Protein AF-A0A7S0L1T5-F1 (afdb_monomer_lite)

Foldseek 3Di:
DPLVVQCVVVVDSVVSVVVVVCVVVPPDDDDDPVRVVVVVVVVVVVVVVVVVVVVVVVVQVVVCCVPPVPQCVPPHSVVSVLLCVLLVHPVSSVPDDPVRSVCSVCVVVPPD

Organism: NCBI:txid221442

Structure (mmCIF, N/CA/C/O backbone):
data_AF-A0A7S0L1T5-F1
#
_entry.id   AF-A0A7S0L1T5-F1
#
loop_
_atom_site.group_PDB
_atom_site.id
_atom_site.type_symbol
_atom_site.label_atom_id
_atom_site.label_alt_id
_atom_site.label_comp_id
_atom_site.label_asym_id
_atom_site.label_entity_id
_atom_site.label_seq_id
_atom_site.pdbx_PDB_ins_code
_atom_site.Cartn_x
_atom_site.Cartn_y
_atom_site.Cartn_z
_atom_site.occupancy
_atom_site.B_iso_or_equiv
_atom_site.auth_seq_id
_atom_site.auth_comp_id
_atom_site.auth_asym_id
_atom_site.auth_atom_id
_atom_site.pdbx_PDB_model_num
ATOM 1 N N . GLU A 1 1 ? -28.989 3.104 21.026 1.00 50.72 1 GLU A N 1
ATOM 2 C CA . GLU A 1 1 ? -27.842 2.211 20.754 1.00 50.72 1 GLU A CA 1
ATOM 3 C C . GLU A 1 1 ? -27.527 2.282 19.261 1.00 50.72 1 GLU A C 1
ATOM 5 O O . GLU A 1 1 ? -28.408 2.000 18.461 1.00 50.72 1 GLU A O 1
ATOM 10 N N . GLN A 1 2 ? -26.333 2.739 18.865 1.00 58.56 2 GLN A N 1
ATOM 11 C CA . GLN A 1 2 ? -25.932 2.917 17.454 1.00 58.56 2 GLN A CA 1
ATOM 12 C C . GLN A 1 2 ? -25.517 1.586 16.794 1.00 58.56 2 GLN A C 1
ATOM 14 O O . GLN A 1 2 ? -24.479 1.482 16.148 1.00 58.56 2 GLN A O 1
ATOM 19 N N . ILE A 1 3 ? -26.324 0.541 16.974 1.00 62.66 3 ILE A N 1
ATOM 20 C CA . ILE A 1 3 ? -26.077 -0.779 16.378 1.00 62.66 3 ILE A CA 1
ATOM 21 C C . ILE A 1 3 ? -26.029 -0.710 14.837 1.00 62.66 3 ILE A C 1
ATOM 23 O O . ILE A 1 3 ? -25.118 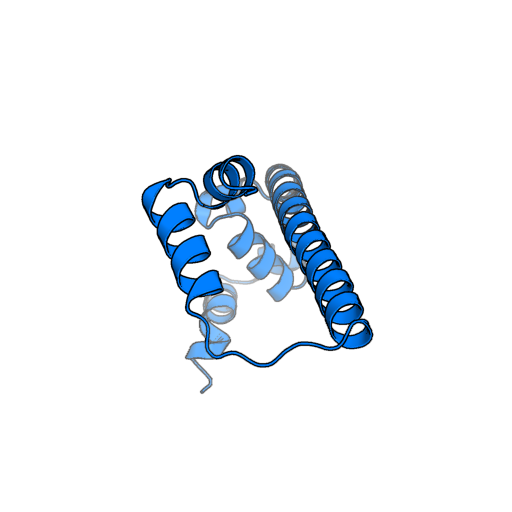-1.310 14.275 1.00 62.66 3 ILE A O 1
ATOM 27 N N . PRO A 1 4 ? -26.892 0.061 14.137 1.00 71.75 4 PRO A N 1
ATOM 28 C CA . PRO A 1 4 ? -26.889 0.080 12.672 1.00 71.75 4 PRO A CA 1
ATOM 29 C C . PRO A 1 4 ? -25.554 0.523 12.053 1.00 71.75 4 PRO A C 1
ATOM 31 O O . PRO A 1 4 ? -25.071 -0.121 11.128 1.00 71.75 4 PRO A O 1
ATOM 34 N N . GLY A 1 5 ? -24.914 1.563 12.603 1.00 80.50 5 GLY A N 1
ATOM 35 C CA . GLY A 1 5 ? -23.630 2.060 12.087 1.00 80.50 5 GLY A CA 1
ATOM 36 C C . GLY A 1 5 ? -22.455 1.114 12.357 1.00 80.50 5 GLY A C 1
ATOM 37 O O . GLY A 1 5 ? -21.524 1.032 11.563 1.00 80.50 5 GLY A O 1
ATOM 38 N N . LEU A 1 6 ? -22.505 0.343 13.449 1.00 80.19 6 LEU A N 1
ATOM 39 C CA . LEU A 1 6 ? -21.488 -0.672 13.744 1.00 80.19 6 LEU A CA 1
ATOM 40 C C . LEU A 1 6 ? -21.585 -1.874 12.801 1.00 80.19 6 LEU A C 1
ATOM 42 O O . LEU A 1 6 ? -20.555 -2.421 12.416 1.00 80.19 6 LEU A O 1
ATOM 46 N N . VAL A 1 7 ? -22.799 -2.270 12.413 1.00 86.00 7 VAL A N 1
ATOM 47 C CA . VAL A 1 7 ? -23.013 -3.362 11.450 1.00 86.00 7 VAL A CA 1
ATOM 48 C C . VAL A 1 7 ? -22.478 -2.985 10.070 1.00 86.00 7 VAL A C 1
ATOM 50 O O . VAL A 1 7 ? -21.851 -3.816 9.422 1.00 86.00 7 VAL A O 1
ATOM 53 N N . GLU A 1 8 ? -22.644 -1.730 9.650 1.00 85.19 8 GLU A N 1
ATOM 54 C CA . GLU A 1 8 ? -22.104 -1.236 8.378 1.00 85.19 8 GLU A CA 1
ATOM 55 C C . GLU A 1 8 ? -20.566 -1.292 8.329 1.00 85.19 8 GLU A C 1
ATOM 57 O O . GLU A 1 8 ? -19.989 -1.671 7.313 1.00 85.19 8 GLU A O 1
ATOM 62 N N . ILE A 1 9 ? -19.894 -0.975 9.440 1.00 85.69 9 ILE A N 1
ATOM 63 C CA . ILE A 1 9 ? -18.424 -0.988 9.521 1.00 85.69 9 ILE A CA 1
ATOM 64 C C . ILE A 1 9 ? -17.872 -2.414 9.670 1.00 85.69 9 ILE A C 1
ATOM 66 O O . ILE A 1 9 ? -16.845 -2.745 9.079 1.00 85.69 9 ILE A O 1
ATOM 70 N N . LEU A 1 10 ? -18.515 -3.251 10.491 1.00 85.56 10 LEU A N 1
ATOM 71 C CA . LEU A 1 10 ? -18.018 -4.586 10.848 1.00 85.56 10 LEU A CA 1
ATOM 72 C C . LEU A 1 10 ? -18.474 -5.680 9.871 1.00 85.56 10 LEU A C 1
ATOM 74 O O . LEU A 1 10 ? -17.874 -6.752 9.849 1.00 85.56 10 LEU A O 1
ATOM 78 N N . GLY A 1 11 ? -19.524 -5.429 9.085 1.00 84.19 11 GLY A N 1
ATOM 79 C CA . GLY A 1 11 ? -20.077 -6.367 8.106 1.00 84.19 11 GLY A CA 1
ATOM 80 C C . GLY A 1 11 ? -20.836 -7.560 8.700 1.00 84.19 11 GLY A C 1
ATOM 81 O O . GLY A 1 11 ? -21.317 -8.397 7.941 1.00 84.19 11 GLY A O 1
ATOM 82 N N . ASP A 1 12 ? -20.955 -7.652 10.029 1.00 89.69 12 ASP A N 1
ATOM 83 C CA . ASP A 1 12 ? -21.629 -8.748 10.731 1.00 89.69 12 ASP A CA 1
ATOM 84 C C . ASP A 1 12 ? -22.388 -8.237 11.970 1.00 89.69 12 ASP A C 1
ATOM 86 O O . ASP A 1 12 ? -21.841 -7.550 12.844 1.00 89.69 12 ASP A O 1
ATOM 90 N N . GLU A 1 13 ? -23.666 -8.607 12.054 1.00 86.06 13 GLU A N 1
ATOM 91 C CA . GLU A 1 13 ? -24.567 -8.256 13.149 1.00 86.06 13 GLU A CA 1
ATOM 92 C C . GLU A 1 13 ? -24.198 -8.955 14.467 1.00 86.06 13 GLU A C 1
ATOM 94 O O . GLU A 1 13 ? -24.318 -8.363 15.546 1.00 86.06 13 GLU A O 1
ATOM 99 N N . GLU A 1 14 ? -23.684 -10.186 14.404 1.00 87.00 14 GLU A N 1
ATOM 100 C CA . GLU A 1 14 ? -23.251 -10.938 15.585 1.00 87.00 14 GLU A CA 1
ATOM 101 C C . GLU A 1 14 ? -22.014 -10.299 16.229 1.00 87.00 14 GLU A C 1
ATOM 103 O O . GLU A 1 14 ? -21.922 -10.193 17.458 1.00 87.00 14 GLU A O 1
ATOM 108 N N . ILE A 1 15 ? -21.075 -9.807 15.416 1.00 87.06 15 ILE A N 1
ATOM 109 C CA . ILE A 1 15 ? -19.879 -9.109 15.906 1.00 87.06 15 ILE A CA 1
ATOM 110 C C . ILE A 1 15 ? -20.272 -7.771 16.541 1.00 87.06 15 ILE A C 1
ATOM 112 O O . ILE A 1 15 ? -19.819 -7.473 17.649 1.00 87.06 15 ILE A O 1
ATOM 116 N N . ALA A 1 16 ? -21.166 -7.000 15.916 1.00 87.88 16 ALA A N 1
ATOM 117 C CA . ALA A 1 16 ? -21.648 -5.737 16.478 1.00 87.88 16 ALA A CA 1
ATOM 118 C C . ALA A 1 16 ? -22.314 -5.932 17.856 1.00 87.88 16 ALA A C 1
ATOM 120 O O . ALA A 1 16 ? -22.008 -5.206 18.807 1.00 87.88 16 ALA A O 1
ATOM 121 N N . LYS A 1 17 ? -23.156 -6.966 18.010 1.00 87.19 17 LYS A N 1
ATOM 122 C CA . LYS A 1 17 ? -23.775 -7.322 19.302 1.00 87.19 17 LYS A CA 1
ATOM 123 C C . LYS A 1 17 ? -22.734 -7.710 20.354 1.00 87.19 17 LYS A C 1
ATOM 125 O O . LYS A 1 17 ? -22.854 -7.301 21.513 1.00 87.19 17 LYS A O 1
ATOM 130 N N . ARG A 1 18 ? -21.691 -8.456 19.971 1.00 88.38 18 ARG A N 1
ATOM 131 C CA . ARG A 1 18 ? -20.578 -8.809 20.873 1.00 88.38 18 ARG A CA 1
ATOM 132 C C . ARG A 1 18 ? -19.796 -7.584 21.330 1.00 88.38 18 ARG A C 1
ATOM 134 O O . ARG A 1 18 ? -19.496 -7.502 22.516 1.00 88.38 18 ARG A O 1
ATOM 141 N N . VAL A 1 19 ? -19.519 -6.628 20.442 1.00 89.31 19 VAL A N 1
ATOM 142 C CA . VAL A 1 19 ? -18.826 -5.376 20.793 1.00 89.31 19 VAL A CA 1
ATOM 143 C C . VAL A 1 19 ? -19.640 -4.564 21.801 1.00 89.31 19 VAL A C 1
ATOM 145 O O . VAL A 1 19 ? -19.098 -4.146 22.820 1.00 89.31 19 VAL A O 1
ATOM 148 N N . VAL A 1 20 ? -20.951 -4.405 21.588 1.00 88.62 20 VAL A N 1
ATOM 149 C CA . VAL A 1 20 ? -21.824 -3.690 22.538 1.00 88.62 20 VAL A CA 1
ATOM 150 C C . VAL A 1 20 ? -21.882 -4.405 23.889 1.00 88.62 20 VAL A C 1
ATOM 152 O O . VAL A 1 20 ? -21.816 -3.761 24.938 1.00 88.62 20 VAL A O 1
ATOM 155 N N . LYS A 1 21 ? -21.978 -5.739 23.886 1.00 90.25 21 LYS A N 1
ATOM 156 C CA . LYS A 1 21 ? -21.958 -6.533 25.119 1.00 90.25 21 LYS A CA 1
ATOM 157 C C . LYS A 1 21 ? -20.631 -6.370 25.863 1.00 90.25 21 LYS A C 1
ATOM 159 O O . LYS A 1 21 ? -20.656 -6.139 27.066 1.00 90.25 21 LYS A O 1
ATOM 164 N N . ALA A 1 22 ? -19.507 -6.435 25.149 1.00 89.50 22 ALA A N 1
ATOM 165 C CA . ALA A 1 22 ? -18.174 -6.251 25.709 1.00 89.50 22 ALA A CA 1
ATOM 166 C C . ALA A 1 22 ? -17.976 -4.839 26.276 1.00 89.50 22 ALA A C 1
ATOM 168 O O . ALA A 1 22 ? -17.414 -4.706 27.355 1.00 89.50 22 ALA A O 1
ATOM 169 N N . ALA A 1 23 ? -18.493 -3.805 25.603 1.00 87.94 23 ALA A N 1
ATOM 170 C CA . ALA A 1 23 ? -18.458 -2.432 26.100 1.00 87.94 23 ALA A CA 1
ATOM 171 C C . ALA A 1 23 ? -19.224 -2.285 27.425 1.00 87.94 23 ALA A C 1
ATOM 173 O O . ALA A 1 23 ? -18.723 -1.661 28.354 1.00 87.94 23 ALA A O 1
ATOM 174 N N . LYS A 1 24 ? -20.404 -2.913 27.547 1.00 87.25 24 LYS A N 1
ATOM 175 C CA . LYS A 1 24 ? -21.214 -2.891 28.781 1.00 87.25 24 LYS A CA 1
ATOM 176 C C . LYS A 1 24 ? -20.610 -3.707 29.926 1.00 87.25 24 LYS A C 1
ATOM 178 O O . LYS A 1 24 ? -20.802 -3.351 31.080 1.00 87.25 24 LYS A O 1
ATOM 183 N N . SER A 1 25 ? -19.925 -4.810 29.624 1.00 91.06 25 SER A N 1
ATOM 184 C CA . SER A 1 25 ? -19.256 -5.653 30.625 1.00 91.06 25 SER A CA 1
ATOM 185 C C . SER A 1 25 ? -17.795 -5.264 30.869 1.00 91.06 25 SER A C 1
ATOM 187 O O . SER A 1 25 ? -17.072 -6.008 31.529 1.00 91.06 25 SER A O 1
ATOM 189 N N . SER A 1 26 ? -17.328 -4.164 30.274 1.00 90.81 26 SER A N 1
ATOM 190 C CA . SER A 1 26 ? -15.931 -3.754 30.348 1.00 90.81 26 SER A CA 1
ATOM 191 C C . SER A 1 26 ? -15.608 -3.255 31.752 1.00 90.81 26 SER A C 1
ATOM 193 O O . SER A 1 26 ? -16.221 -2.311 32.236 1.00 90.81 26 SER A O 1
ATOM 195 N N . MET A 1 27 ? -14.599 -3.859 32.377 1.00 88.06 27 MET A N 1
ATOM 196 C CA . MET A 1 27 ? -14.011 -3.394 33.641 1.00 88.06 27 MET A CA 1
ATOM 197 C C . MET A 1 27 ? -12.889 -2.372 33.393 1.00 88.06 27 MET A C 1
ATOM 199 O O . MET A 1 27 ? -11.900 -2.352 34.121 1.00 88.06 27 MET A O 1
ATOM 203 N N . GLY A 1 28 ? -12.985 -1.607 32.300 1.00 85.38 28 GLY A N 1
ATOM 204 C CA . GLY A 1 28 ? -11.974 -0.635 31.889 1.00 85.38 28 GLY A CA 1
ATOM 205 C C . GLY A 1 28 ? -11.790 0.514 32.887 1.00 85.38 28 GLY A C 1
ATOM 206 O O . GLY A 1 28 ? -12.313 0.499 33.997 1.00 85.38 28 GLY A O 1
ATOM 207 N N . MET A 1 29 ? -11.040 1.532 32.469 1.00 84.19 29 MET A N 1
ATOM 208 C CA . MET A 1 29 ? -10.871 2.770 33.227 1.00 84.19 29 MET A CA 1
ATOM 209 C C . MET A 1 29 ? -11.522 3.925 32.474 1.00 84.19 29 MET A C 1
ATOM 211 O O . MET A 1 29 ? -11.383 4.014 31.252 1.00 84.19 29 MET A O 1
ATOM 215 N N . ASP A 1 30 ? -12.206 4.802 33.207 1.00 85.25 30 ASP A N 1
ATOM 216 C CA . ASP A 1 30 ? -12.812 5.998 32.633 1.00 85.25 30 ASP A CA 1
ATOM 217 C C . ASP A 1 30 ? -11.721 6.916 32.076 1.00 85.25 30 ASP A C 1
ATOM 219 O O . ASP A 1 30 ? -10.808 7.356 32.779 1.00 85.25 30 ASP A O 1
ATOM 223 N N . THR A 1 31 ? -11.803 7.186 30.780 1.00 85.69 31 THR A N 1
ATOM 224 C CA . THR A 1 31 ? -10.923 8.122 30.080 1.00 85.69 31 THR A CA 1
ATOM 225 C C . THR A 1 31 ? -11.350 9.556 30.358 1.00 85.69 31 THR A C 1
ATOM 227 O O . THR A 1 31 ? -12.538 9.872 30.277 1.00 85.69 31 THR A O 1
ATOM 230 N N . SER A 1 32 ? -10.386 10.442 30.624 1.00 93.31 32 SER A N 1
ATOM 231 C CA . SER A 1 32 ? -10.674 11.870 30.773 1.00 93.31 32 SER A CA 1
ATOM 232 C C . SER A 1 32 ? -11.199 12.469 29.461 1.00 93.31 32 SER A C 1
ATOM 234 O O . SER A 1 32 ? -10.895 11.978 28.370 1.00 93.31 32 SER A O 1
ATOM 236 N N . GLU A 1 33 ? -11.961 13.563 29.543 1.00 90.50 33 GLU A N 1
ATOM 237 C CA . GLU A 1 33 ? -12.463 14.256 28.345 1.00 90.50 33 GLU A CA 1
ATOM 238 C C . GLU A 1 33 ? -11.318 14.724 27.432 1.00 90.50 33 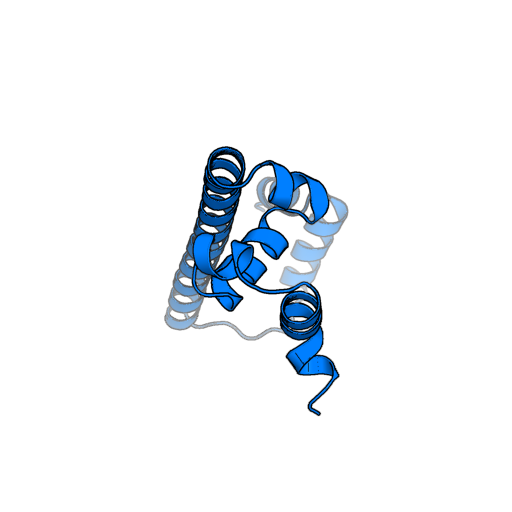GLU A C 1
ATOM 240 O O . GLU A 1 33 ? -11.421 14.648 26.208 1.00 90.50 33 GLU A O 1
ATOM 245 N N . GLN A 1 34 ? -10.194 15.148 28.020 1.00 93.38 34 GLN A N 1
ATOM 246 C CA . GLN A 1 34 ? -9.005 15.575 27.280 1.00 93.38 34 GLN A CA 1
ATOM 247 C C . GLN A 1 34 ? -8.355 14.409 26.526 1.00 93.38 34 GLN A C 1
ATOM 249 O O . GLN A 1 34 ? -7.986 14.556 25.359 1.00 93.38 34 GLN A O 1
ATOM 254 N N . ASP A 1 35 ? -8.257 13.238 27.159 1.00 93.50 35 ASP A N 1
ATOM 255 C CA . ASP A 1 35 ? -7.698 12.044 26.523 1.00 93.50 35 ASP A CA 1
ATOM 256 C C . ASP A 1 35 ? -8.600 11.540 25.398 1.00 93.50 35 ASP A C 1
ATOM 258 O O . ASP A 1 35 ? -8.109 11.211 24.318 1.00 93.50 35 ASP A O 1
ATOM 262 N N . MET A 1 36 ? -9.920 11.553 25.602 1.00 91.75 36 MET A N 1
ATOM 263 C CA . MET A 1 36 ? -10.878 11.181 24.559 1.00 91.75 36 MET A CA 1
ATOM 264 C C . MET A 1 36 ? -10.789 12.098 23.341 1.00 91.75 36 MET A C 1
ATOM 266 O O . MET A 1 36 ? -10.770 11.605 22.212 1.00 91.75 36 MET A O 1
ATOM 270 N N . LEU A 1 37 ? -10.665 13.413 23.542 1.00 95.12 37 LEU A N 1
ATOM 271 C CA . LEU A 1 37 ? -10.456 14.356 22.440 1.00 95.12 37 LEU A CA 1
ATOM 272 C C . LEU A 1 37 ? -9.170 14.044 21.665 1.00 95.12 37 LEU A C 1
ATOM 274 O O . LEU A 1 37 ? -9.185 14.002 20.434 1.00 95.12 37 LEU A O 1
ATOM 278 N N . ASN A 1 38 ? -8.070 13.765 22.367 1.00 95.00 38 ASN A N 1
ATOM 279 C CA . ASN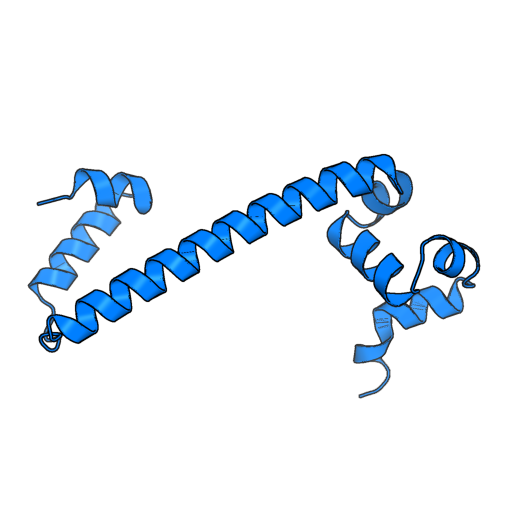 A 1 38 ? -6.800 13.412 21.731 1.00 95.00 38 ASN A CA 1
ATOM 280 C C . ASN A 1 38 ? -6.889 12.098 20.941 1.00 95.00 38 ASN A C 1
ATOM 282 O O . ASN A 1 38 ? -6.380 12.022 19.820 1.00 95.00 38 ASN A O 1
ATOM 286 N N . ILE A 1 39 ? -7.563 11.083 21.490 1.00 95.06 39 ILE A N 1
ATOM 287 C CA . ILE A 1 39 ? -7.793 9.798 20.819 1.00 95.06 39 ILE A CA 1
ATOM 288 C C . ILE A 1 39 ? -8.596 10.002 19.533 1.00 95.06 39 ILE A C 1
ATOM 290 O O . ILE A 1 39 ? -8.214 9.470 18.488 1.00 95.06 39 ILE A O 1
ATOM 294 N N . ILE A 1 40 ? -9.669 10.795 19.575 1.00 95.00 40 ILE A N 1
ATOM 295 C CA . ILE A 1 40 ? -10.502 11.073 18.397 1.00 95.00 40 ILE A CA 1
ATOM 296 C C . ILE A 1 40 ? -9.672 11.777 17.316 1.00 95.00 40 ILE A C 1
ATOM 298 O O . ILE A 1 40 ? -9.592 11.284 16.192 1.00 95.00 40 ILE A O 1
ATOM 302 N N . ILE A 1 41 ? -8.957 12.852 17.668 1.00 96.00 41 ILE A N 1
ATOM 303 C CA . ILE A 1 41 ? -8.105 13.596 16.723 1.00 96.00 41 ILE A CA 1
ATOM 304 C C . ILE A 1 41 ? -7.040 12.686 16.097 1.00 96.00 41 ILE A C 1
ATOM 306 O O . ILE A 1 41 ? -6.752 12.774 14.899 1.00 96.00 41 ILE A O 1
ATOM 310 N N . PHE A 1 42 ? -6.425 11.813 16.895 1.00 96.69 42 PHE A N 1
ATOM 311 C CA . PHE A 1 42 ? -5.423 10.876 16.400 1.00 96.69 42 PHE A CA 1
ATOM 312 C C . PHE A 1 42 ? -6.028 9.855 15.431 1.00 96.69 42 PHE A C 1
ATOM 314 O O . PHE A 1 42 ? -5.447 9.574 14.379 1.00 96.69 42 PHE A O 1
ATOM 321 N N . THR A 1 43 ? -7.215 9.346 15.753 1.00 96.25 43 THR A N 1
ATOM 322 C CA . THR A 1 43 ? -7.932 8.378 14.919 1.00 96.25 43 THR A CA 1
ATOM 323 C C . THR A 1 43 ? -8.329 8.998 13.577 1.00 96.25 43 THR A C 1
ATOM 325 O O . THR A 1 43 ? -8.084 8.393 12.534 1.00 96.25 43 THR A O 1
ATOM 328 N N . ASP A 1 44 ? -8.804 10.246 13.560 1.00 96.62 44 ASP A N 1
ATOM 329 C CA . ASP A 1 44 ? -9.118 10.972 12.320 1.00 96.62 44 ASP A CA 1
ATOM 330 C C . ASP A 1 44 ? -7.881 11.174 11.432 1.00 96.62 44 ASP A C 1
ATOM 332 O O . ASP A 1 44 ? -7.914 10.987 10.208 1.00 96.62 44 ASP A O 1
ATOM 336 N N . ARG A 1 45 ? -6.734 11.495 12.041 1.00 96.19 45 ARG A N 1
ATOM 337 C CA . ARG A 1 45 ? -5.459 11.582 11.313 1.00 96.19 45 ARG A CA 1
ATOM 338 C C . ARG A 1 45 ? -5.044 10.231 10.739 1.00 96.19 45 ARG A C 1
ATOM 340 O O . ARG A 1 45 ? -4.586 10.169 9.600 1.00 96.19 45 ARG A O 1
ATOM 347 N N . MET A 1 46 ? -5.230 9.145 11.483 1.00 97.12 46 MET A N 1
ATOM 348 C CA . MET A 1 46 ? -4.941 7.799 10.989 1.00 97.12 46 MET A CA 1
ATOM 349 C C . MET A 1 46 ? -5.828 7.441 9.787 1.00 97.12 46 MET A C 1
ATOM 351 O O . MET A 1 46 ? -5.318 6.936 8.784 1.00 97.12 46 MET A O 1
ATOM 355 N N . ILE A 1 47 ? -7.127 7.745 9.851 1.00 96.19 47 ILE A N 1
ATOM 356 C CA . ILE A 1 47 ? -8.067 7.500 8.749 1.00 96.19 47 ILE A CA 1
ATOM 357 C C . ILE A 1 47 ? -7.666 8.312 7.513 1.00 96.19 47 ILE A C 1
ATOM 359 O O . ILE A 1 47 ? -7.583 7.754 6.417 1.00 96.19 47 ILE A O 1
ATOM 363 N N . SER A 1 48 ? -7.350 9.602 7.670 1.00 96.62 48 SER A N 1
ATOM 364 C CA . SER A 1 48 ? -6.933 10.437 6.534 1.00 96.62 48 SER A CA 1
ATOM 365 C C . SER A 1 48 ? -5.647 9.926 5.870 1.00 96.62 48 SER A C 1
ATOM 367 O O . SER A 1 48 ? -5.584 9.859 4.643 1.00 96.62 48 SER A O 1
ATOM 369 N N . LEU A 1 49 ? -4.662 9.453 6.643 1.00 97.25 49 LEU A N 1
ATOM 370 C CA . LEU A 1 49 ? -3.459 8.803 6.107 1.00 97.25 49 LEU A CA 1
ATOM 371 C C . LEU A 1 49 ? -3.770 7.491 5.374 1.00 97.25 49 LEU A C 1
ATOM 373 O O . LEU A 1 49 ? -3.176 7.212 4.329 1.00 97.25 49 LEU A O 1
ATOM 377 N N . ALA A 1 50 ? -4.699 6.684 5.889 1.00 96.56 50 ALA A N 1
ATOM 378 C CA . ALA A 1 50 ? -5.116 5.447 5.235 1.00 96.56 50 ALA A CA 1
ATOM 379 C C . ALA A 1 50 ? -5.810 5.717 3.888 1.00 96.56 50 ALA A C 1
ATOM 381 O O . ALA A 1 50 ? -5.537 5.024 2.904 1.00 96.56 50 ALA A O 1
ATOM 382 N N . LEU A 1 51 ? -6.661 6.745 3.820 1.00 96.62 51 LEU A N 1
ATOM 383 C CA . LEU A 1 51 ? -7.293 7.191 2.576 1.00 96.62 51 LEU A CA 1
ATOM 384 C C . LEU A 1 51 ? -6.263 7.752 1.592 1.00 96.62 51 LEU A C 1
ATOM 386 O O . LEU A 1 51 ? -6.257 7.361 0.426 1.00 96.62 51 LEU A O 1
ATOM 390 N N . TYR A 1 52 ? -5.341 8.589 2.068 1.00 97.44 52 TYR A N 1
ATOM 391 C CA . TYR A 1 52 ? -4.272 9.143 1.242 1.00 97.44 52 TYR A CA 1
ATOM 392 C C . TYR A 1 52 ? -3.369 8.048 0.659 1.00 97.44 52 TYR A C 1
ATOM 394 O O . TYR A 1 52 ? -3.012 8.080 -0.517 1.00 97.44 52 TYR A O 1
ATOM 402 N N . ARG A 1 53 ? -3.067 7.001 1.437 1.00 96.44 53 ARG A N 1
ATOM 403 C CA . ARG A 1 53 ? -2.342 5.823 0.943 1.00 96.44 53 ARG A CA 1
ATOM 404 C C . ARG A 1 53 ? -3.081 5.121 -0.201 1.00 96.44 53 ARG A C 1
ATOM 406 O O . ARG A 1 53 ? -2.426 4.705 -1.154 1.00 96.44 53 ARG A O 1
ATOM 413 N N . LYS A 1 54 ? -4.411 4.977 -0.122 1.00 96.19 54 LYS A N 1
ATOM 414 C CA . LYS A 1 54 ? -5.214 4.402 -1.220 1.00 96.19 54 LYS A CA 1
ATOM 415 C C . LYS A 1 54 ? -5.143 5.280 -2.470 1.00 96.19 54 LYS A C 1
ATOM 417 O O . LYS A 1 54 ? -4.897 4.760 -3.550 1.00 96.19 54 LYS A O 1
ATOM 422 N N . GLN A 1 55 ? -5.270 6.597 -2.311 1.00 96.81 55 GLN A N 1
ATOM 423 C CA . GLN A 1 55 ? -5.148 7.546 -3.423 1.00 96.81 55 GLN A CA 1
ATOM 424 C C . GLN A 1 55 ? -3.775 7.466 -4.102 1.00 96.81 55 GLN A C 1
ATOM 426 O O . GLN A 1 55 ? -3.698 7.405 -5.326 1.00 96.81 55 GLN A O 1
ATOM 431 N N . LEU A 1 56 ? -2.690 7.400 -3.323 1.00 95.94 56 LEU A N 1
ATOM 432 C CA . LEU A 1 56 ? -1.337 7.235 -3.860 1.00 95.94 56 LEU A CA 1
ATOM 433 C C . LEU A 1 56 ? -1.153 5.910 -4.604 1.00 95.94 56 LEU A C 1
ATOM 435 O O . LEU A 1 56 ? -0.425 5.870 -5.592 1.00 95.94 56 LEU A O 1
ATOM 439 N N . TYR A 1 57 ? -1.791 4.836 -4.138 1.00 95.25 57 TYR A N 1
ATOM 440 C CA . TYR A 1 57 ? -1.752 3.551 -4.829 1.00 95.25 57 TYR A CA 1
ATOM 441 C C . TYR A 1 57 ? -2.428 3.636 -6.202 1.00 95.25 57 TYR A C 1
ATOM 443 O O . TYR A 1 57 ? -1.803 3.281 -7.196 1.00 95.25 57 TYR A O 1
ATOM 451 N N . SER A 1 58 ? -3.642 4.189 -6.274 1.00 95.44 58 SER A N 1
ATOM 452 C CA . SER A 1 58 ? -4.344 4.392 -7.550 1.00 95.44 58 SER A CA 1
ATOM 453 C C . SER A 1 58 ? -3.572 5.318 -8.494 1.00 95.44 58 SER A C 1
ATOM 455 O O . SER A 1 58 ? -3.464 5.044 -9.685 1.00 95.44 58 SER A O 1
ATOM 457 N N . TYR A 1 59 ? -2.959 6.380 -7.962 1.00 95.94 59 TYR A N 1
ATOM 458 C CA . TYR A 1 59 ? -2.086 7.252 -8.747 1.00 95.94 59 TYR A CA 1
ATOM 459 C C . TYR A 1 59 ? -0.871 6.499 -9.310 1.00 95.94 59 TYR A C 1
ATOM 461 O O . TYR A 1 59 ? -0.501 6.685 -10.470 1.00 95.94 59 TYR A O 1
ATOM 469 N N . LEU A 1 60 ? -0.243 5.638 -8.502 1.00 95.00 60 LEU A N 1
ATOM 470 C CA . LEU A 1 60 ? 0.890 4.828 -8.940 1.00 95.00 60 LEU A CA 1
ATOM 471 C C . LEU A 1 60 ? 0.489 3.862 -10.061 1.00 95.00 60 LEU A C 1
ATOM 473 O O . LEU A 1 60 ? 1.242 3.718 -11.019 1.00 95.00 60 LEU A O 1
ATOM 477 N N . GLU A 1 61 ? -0.677 3.230 -9.951 1.00 94.50 61 GLU A N 1
ATOM 478 C CA . GLU A 1 61 ? -1.218 2.307 -10.953 1.00 94.50 61 GLU A CA 1
ATOM 479 C C . GLU A 1 61 ? -1.419 3.002 -12.309 1.00 94.50 61 GLU A C 1
ATOM 481 O O . GLU A 1 61 ? -0.864 2.569 -13.323 1.00 94.50 61 GLU A O 1
ATOM 486 N N . GLU A 1 62 ? -2.095 4.156 -12.318 1.00 95.25 62 GLU A N 1
ATOM 487 C CA . GLU A 1 62 ? -2.323 4.956 -13.528 1.00 95.25 62 GLU A CA 1
ATOM 488 C C . GLU A 1 62 ? -0.999 5.398 -14.179 1.00 95.25 62 GLU A C 1
ATOM 490 O O . GLU A 1 62 ? -0.781 5.251 -15.391 1.00 95.25 62 GLU A O 1
ATOM 495 N N . LYS A 1 63 ? -0.065 5.911 -13.367 1.00 94.75 63 LYS A N 1
ATOM 496 C CA . LYS A 1 63 ? 1.245 6.341 -13.868 1.00 94.75 63 LYS A CA 1
ATOM 497 C C . LYS A 1 63 ? 2.064 5.178 -14.385 1.00 94.75 63 LYS A C 1
ATOM 499 O O . LYS A 1 63 ? 2.700 5.322 -15.431 1.00 94.75 63 LYS A O 1
ATOM 504 N N . MET A 1 64 ? 2.033 4.029 -13.718 1.00 94.19 64 MET A N 1
ATOM 505 C CA . MET A 1 64 ? 2.819 2.896 -14.173 1.00 94.19 64 MET A CA 1
ATOM 506 C C . MET A 1 64 ? 2.268 2.242 -15.433 1.00 94.19 64 MET A C 1
ATOM 508 O O . MET A 1 64 ? 3.068 1.816 -16.269 1.00 94.19 64 MET A O 1
ATOM 512 N N . SER A 1 65 ? 0.948 2.250 -15.625 1.00 93.94 65 SER A N 1
ATOM 513 C CA . SER A 1 65 ? 0.325 1.842 -16.887 1.00 93.94 65 SER A CA 1
ATOM 514 C C . SER A 1 65 ? 0.760 2.724 -18.062 1.00 93.94 65 SER A C 1
ATOM 516 O O . SER A 1 65 ? 0.834 2.248 -19.191 1.00 93.94 65 SER A O 1
ATOM 518 N N . THR A 1 66 ? 1.068 4.000 -17.816 1.00 94.69 66 THR A N 1
ATOM 519 C CA . THR A 1 66 ? 1.521 4.928 -18.864 1.00 94.69 66 THR A CA 1
ATOM 520 C C . THR A 1 66 ? 3.031 4.829 -19.109 1.00 94.69 66 THR A C 1
ATOM 522 O O . THR A 1 66 ? 3.481 4.862 -20.250 1.00 94.69 66 THR A O 1
ATOM 525 N N . VAL A 1 67 ? 3.833 4.720 -18.042 1.00 93.50 67 VAL A N 1
ATOM 526 C CA . VAL A 1 67 ? 5.302 4.837 -18.115 1.00 93.50 67 VAL A CA 1
ATOM 527 C C . VAL A 1 67 ? 6.000 3.507 -18.407 1.00 93.50 67 VAL A C 1
ATOM 529 O O . VAL A 1 67 ? 6.947 3.480 -19.189 1.00 93.50 67 VAL A O 1
ATOM 532 N N . ALA A 1 68 ? 5.579 2.406 -17.779 1.00 94.50 68 ALA A N 1
ATOM 533 C CA . ALA A 1 68 ? 6.193 1.092 -17.989 1.00 94.50 68 ALA A CA 1
ATOM 534 C C . ALA A 1 68 ? 5.149 -0.044 -17.930 1.00 94.50 68 ALA A C 1
ATOM 536 O O . ALA A 1 68 ? 5.227 -0.901 -17.044 1.00 94.50 68 ALA A O 1
ATOM 537 N N . PRO A 1 69 ? 4.200 -0.099 -18.888 1.00 95.00 69 PRO A N 1
ATOM 538 C CA . PRO A 1 69 ? 3.120 -1.090 -18.894 1.00 95.00 69 PRO A CA 1
ATOM 539 C C . PRO A 1 69 ? 3.633 -2.534 -18.936 1.00 95.00 69 PRO A C 1
ATOM 541 O O . PRO A 1 69 ? 3.119 -3.395 -18.231 1.00 95.00 69 PRO A O 1
ATOM 544 N N . ASN A 1 70 ? 4.700 -2.794 -19.697 1.00 95.00 70 ASN A N 1
ATOM 545 C CA . ASN A 1 70 ? 5.268 -4.139 -19.827 1.00 95.00 70 ASN A CA 1
ATOM 546 C C . ASN A 1 70 ? 5.903 -4.635 -18.521 1.00 95.00 70 ASN A C 1
ATOM 548 O O . ASN A 1 70 ? 5.803 -5.814 -18.191 1.00 95.00 70 ASN A O 1
ATOM 552 N N . LEU A 1 71 ? 6.559 -3.739 -17.775 1.00 91.69 71 LEU A N 1
ATOM 553 C CA . LEU A 1 71 ? 7.183 -4.098 -16.504 1.00 91.69 71 LEU A CA 1
ATOM 554 C C . LEU A 1 71 ? 6.111 -4.360 -15.442 1.00 91.69 71 LEU A C 1
ATOM 556 O O . LEU A 1 71 ? 6.189 -5.356 -14.729 1.00 91.69 71 LEU A O 1
ATOM 560 N N . SER A 1 72 ? 5.086 -3.507 -15.386 1.00 94.00 72 SER A N 1
ATOM 561 C CA . SER A 1 72 ? 3.934 -3.691 -14.499 1.00 94.00 72 SER A CA 1
ATOM 56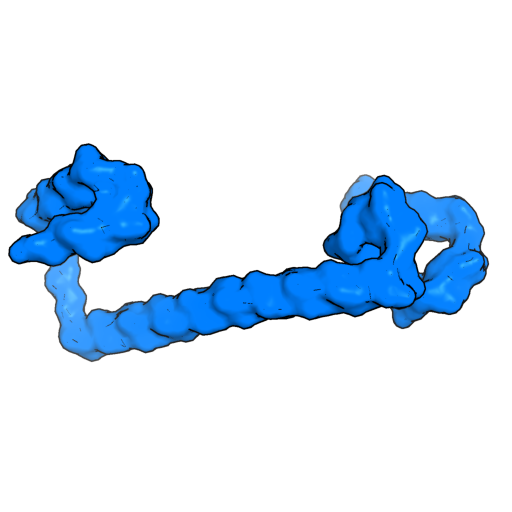2 C C . SER A 1 72 ? 3.185 -4.989 -14.793 1.00 94.00 72 SER A C 1
ATOM 564 O O . SER A 1 72 ? 2.898 -5.735 -13.866 1.00 94.00 72 SER A O 1
ATOM 566 N N . ALA A 1 73 ? 2.956 -5.324 -16.066 1.00 94.31 73 ALA A N 1
ATOM 567 C CA . ALA A 1 73 ? 2.290 -6.570 -16.446 1.00 94.31 73 ALA A CA 1
ATOM 568 C C . ALA A 1 73 ? 3.077 -7.831 -16.038 1.00 94.31 73 ALA A C 1
ATOM 570 O O . ALA A 1 73 ? 2.478 -8.871 -15.782 1.00 94.31 73 ALA A O 1
ATOM 571 N N . LEU A 1 74 ? 4.412 -7.752 -15.970 1.00 93.44 74 LEU A N 1
ATOM 572 C CA . LEU A 1 74 ? 5.260 -8.904 -15.655 1.00 93.44 74 LEU A CA 1
ATOM 573 C C . LEU A 1 74 ? 5.375 -9.180 -14.147 1.00 93.44 74 LEU A C 1
ATOM 575 O O . LEU A 1 74 ? 5.378 -10.339 -13.741 1.00 93.44 74 LEU A O 1
ATOM 579 N N . ILE A 1 75 ? 5.531 -8.136 -13.325 1.00 91.44 75 ILE A N 1
ATOM 580 C CA . ILE A 1 75 ? 5.867 -8.274 -11.891 1.00 91.44 75 ILE A CA 1
ATOM 581 C C . ILE A 1 75 ? 4.949 -7.484 -10.944 1.00 91.44 75 ILE A C 1
ATOM 583 O O . ILE A 1 75 ? 5.142 -7.524 -9.728 1.00 91.44 75 ILE A O 1
ATOM 587 N N . GLY A 1 76 ? 3.959 -6.772 -11.479 1.00 93.00 76 GLY A N 1
ATOM 588 C CA . GLY A 1 76 ? 3.072 -5.875 -10.739 1.00 93.00 76 GLY A CA 1
ATOM 589 C C . GLY A 1 76 ? 3.642 -4.464 -10.566 1.00 93.00 76 GLY A C 1
ATOM 590 O O . GLY A 1 76 ? 4.854 -4.245 -10.502 1.00 93.00 76 GLY A O 1
ATOM 591 N N . GLU A 1 77 ? 2.751 -3.486 -10.434 1.00 92.75 77 GLU A N 1
ATOM 592 C CA . GLU A 1 77 ? 3.043 -2.046 -10.420 1.00 92.75 77 GLU A CA 1
ATOM 593 C C . GLU A 1 77 ? 3.925 -1.662 -9.230 1.00 92.75 77 GLU A C 1
ATOM 595 O O . GLU A 1 77 ? 4.876 -0.889 -9.353 1.00 92.75 77 GLU A O 1
ATOM 600 N N . THR A 1 78 ? 3.636 -2.225 -8.054 1.00 91.88 78 THR A N 1
ATOM 601 C CA . THR A 1 78 ? 4.364 -1.885 -6.821 1.00 91.88 78 THR A CA 1
ATOM 602 C C . THR A 1 78 ? 5.801 -2.389 -6.830 1.00 91.88 78 THR A C 1
ATOM 604 O O . THR A 1 78 ? 6.704 -1.690 -6.364 1.00 91.88 78 THR A O 1
ATOM 607 N N . VAL A 1 79 ? 6.030 -3.596 -7.352 1.00 91.31 79 VAL A N 1
ATOM 608 C CA . VAL A 1 79 ? 7.366 -4.190 -7.442 1.00 91.31 79 VAL A CA 1
ATOM 609 C C . VAL A 1 79 ? 8.149 -3.514 -8.564 1.00 91.31 79 VAL A C 1
ATOM 611 O O . VAL A 1 79 ? 9.293 -3.122 -8.340 1.00 91.31 79 VAL A O 1
ATOM 614 N N . ALA A 1 80 ? 7.515 -3.274 -9.716 1.00 92.69 80 ALA A N 1
ATOM 615 C CA . ALA A 1 80 ? 8.086 -2.522 -10.831 1.00 92.69 80 ALA A CA 1
ATOM 616 C C . ALA A 1 80 ? 8.560 -1.127 -10.405 1.00 92.69 80 ALA A C 1
ATOM 618 O O . ALA A 1 80 ? 9.717 -0.766 -10.629 1.00 92.69 80 ALA A O 1
ATOM 619 N N . ALA A 1 81 ? 7.703 -0.365 -9.722 1.00 93.62 81 ALA A N 1
ATOM 620 C CA . ALA A 1 81 ? 8.038 0.970 -9.241 1.00 93.62 81 ALA A CA 1
ATOM 621 C C . ALA A 1 81 ? 9.211 0.959 -8.247 1.00 93.62 81 ALA A C 1
ATOM 623 O O . ALA A 1 81 ? 10.108 1.798 -8.340 1.00 93.62 81 ALA A O 1
ATOM 624 N N . ARG A 1 82 ? 9.257 -0.013 -7.324 1.00 92.31 82 ARG A N 1
ATOM 625 C CA . ARG A 1 82 ? 10.397 -0.176 -6.400 1.00 92.31 82 ARG A CA 1
ATOM 626 C C . ARG A 1 82 ? 11.686 -0.523 -7.132 1.00 92.31 82 ARG A C 1
ATOM 628 O O . ARG A 1 82 ? 12.746 -0.039 -6.754 1.00 92.31 82 ARG A O 1
ATOM 635 N N . LEU A 1 83 ? 11.607 -1.344 -8.170 1.00 90.94 83 LEU A N 1
ATOM 636 C CA . LEU A 1 83 ? 12.769 -1.759 -8.945 1.00 90.94 83 LEU A CA 1
ATOM 637 C C . LEU A 1 83 ? 13.348 -0.579 -9.746 1.00 90.94 83 LEU A C 1
ATOM 639 O O . LEU A 1 83 ? 14.559 -0.359 -9.724 1.00 90.94 83 LEU A O 1
ATOM 643 N N . ILE A 1 84 ? 12.485 0.253 -10.343 1.00 93.00 84 ILE A N 1
ATOM 644 C CA . ILE A 1 84 ? 12.873 1.525 -10.977 1.00 93.00 84 ILE A C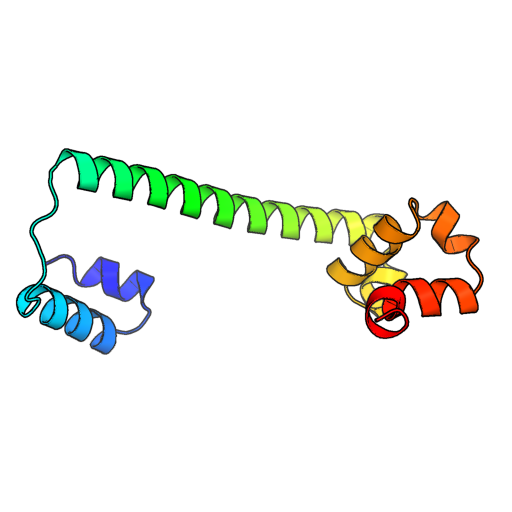A 1
ATOM 645 C C . ILE A 1 84 ? 13.492 2.484 -9.950 1.00 93.00 84 ILE A C 1
ATOM 647 O O . ILE A 1 84 ? 14.549 3.057 -10.211 1.00 93.00 84 ILE A O 1
ATOM 651 N N . GLN A 1 85 ? 12.872 2.638 -8.774 1.00 92.94 85 GLN A N 1
ATOM 652 C CA . GLN A 1 85 ? 13.395 3.477 -7.689 1.00 92.94 85 GLN A CA 1
ATOM 653 C C . GLN A 1 85 ? 14.790 3.017 -7.250 1.00 92.94 85 GLN A C 1
ATOM 655 O O . GLN A 1 85 ? 15.691 3.839 -7.102 1.00 92.94 85 GLN A O 1
ATOM 660 N N . LYS A 1 86 ? 14.988 1.708 -7.074 1.00 90.94 86 LYS A N 1
ATOM 661 C CA . LYS A 1 86 ? 16.265 1.131 -6.645 1.00 90.94 86 LYS A CA 1
ATOM 662 C C . LYS A 1 86 ? 17.361 1.299 -7.703 1.00 90.94 86 LYS A C 1
ATOM 664 O O . LYS A 1 86 ? 18.512 1.520 -7.344 1.00 90.94 86 LYS A O 1
ATOM 669 N N . ALA A 1 87 ? 17.002 1.256 -8.986 1.00 91.31 87 ALA A N 1
ATOM 670 C CA . ALA A 1 87 ? 17.900 1.581 -10.094 1.00 91.31 87 ALA A CA 1
ATOM 671 C C . ALA A 1 87 ? 18.138 3.099 -10.272 1.00 91.31 87 ALA A C 1
ATOM 673 O O . ALA A 1 87 ? 19.025 3.505 -11.024 1.00 91.31 87 ALA A O 1
ATOM 674 N N . GLY A 1 88 ? 17.347 3.951 -9.613 1.00 92.69 88 GLY A N 1
ATOM 675 C CA . GLY A 1 88 ? 17.425 5.415 -9.653 1.00 92.69 88 GLY A CA 1
ATOM 676 C C . GLY A 1 88 ? 16.678 6.070 -10.821 1.00 92.69 88 GLY A C 1
ATOM 677 O O . GLY A 1 88 ? 16.215 7.199 -10.690 1.00 92.69 88 GLY A O 1
ATOM 678 N N . SER A 1 89 ? 16.518 5.384 -11.955 1.00 94.44 89 SER A N 1
ATOM 679 C CA . SER A 1 89 ? 15.663 5.822 -13.066 1.00 94.44 89 SER A CA 1
ATOM 680 C C . SER A 1 89 ? 15.319 4.653 -13.991 1.00 94.44 89 SER A C 1
ATOM 682 O O . SER A 1 89 ? 15.999 3.625 -13.982 1.00 94.44 89 SER A O 1
ATOM 684 N N . LEU A 1 90 ? 14.306 4.821 -14.848 1.00 93.38 90 LEU A N 1
ATOM 685 C CA . LEU A 1 90 ? 13.957 3.813 -15.856 1.00 93.38 90 LEU A CA 1
ATOM 686 C C . LEU A 1 90 ? 15.085 3.617 -16.886 1.00 93.38 90 LEU A C 1
ATOM 688 O O . LEU A 1 90 ? 15.370 2.493 -17.288 1.00 93.38 90 LEU A O 1
ATOM 692 N N . THR A 1 91 ? 15.780 4.691 -17.266 1.00 95.38 91 THR A N 1
ATOM 693 C CA . THR A 1 91 ? 16.927 4.628 -18.184 1.00 95.38 91 THR A CA 1
ATOM 694 C C . THR A 1 91 ? 18.110 3.897 -17.558 1.00 95.38 91 THR A C 1
ATOM 696 O O . THR A 1 91 ? 18.776 3.113 -18.230 1.00 95.38 91 THR A O 1
ATOM 699 N N . SER A 1 92 ? 18.377 4.142 -16.273 1.00 93.56 92 SER A N 1
ATOM 700 C CA . SER A 1 92 ? 19.407 3.416 -15.526 1.00 93.56 92 SER A CA 1
ATOM 701 C C . SER A 1 92 ? 19.065 1.933 -15.461 1.00 93.56 92 SER A C 1
ATOM 703 O O . SER A 1 92 ? 19.918 1.107 -15.764 1.00 93.56 92 SER A O 1
ATOM 705 N N . LEU A 1 93 ? 17.802 1.607 -15.170 1.00 93.00 93 LEU A N 1
ATOM 706 C CA . LEU A 1 93 ? 17.323 0.231 -15.144 1.00 93.00 93 LEU A CA 1
ATOM 707 C C . LEU A 1 93 ? 17.498 -0.475 -16.496 1.00 93.00 93 LEU A C 1
ATOM 709 O O . LEU A 1 93 ? 17.974 -1.603 -16.534 1.00 93.00 93 LEU A O 1
ATOM 713 N N . ALA A 1 94 ? 17.170 0.193 -17.603 1.00 93.19 94 ALA A N 1
ATOM 714 C CA . ALA A 1 94 ? 17.335 -0.365 -18.945 1.00 93.19 94 ALA A CA 1
ATOM 715 C C . ALA A 1 94 ? 18.807 -0.625 -19.320 1.00 93.19 94 ALA A C 1
ATOM 717 O O . ALA A 1 94 ? 19.090 -1.492 -20.142 1.00 93.19 94 ALA A O 1
ATOM 718 N N . LYS A 1 95 ? 19.748 0.121 -18.725 1.00 95.69 95 LYS A N 1
ATOM 719 C CA . LYS A 1 95 ? 21.195 -0.061 -18.923 1.00 95.69 95 LYS A CA 1
ATOM 720 C C . LYS A 1 95 ? 21.801 -1.114 -17.994 1.00 95.69 95 LYS A C 1
ATOM 722 O O . LYS A 1 95 ? 22.912 -1.572 -18.258 1.00 95.69 95 LYS A O 1
ATOM 727 N N . CYS A 1 96 ? 21.126 -1.472 -16.902 1.00 91.69 96 CYS A N 1
ATOM 728 C CA . CYS A 1 96 ? 21.619 -2.484 -15.978 1.00 91.69 96 CYS A CA 1
ATOM 729 C C . CYS A 1 96 ? 21.659 -3.860 -16.667 1.00 91.69 96 CYS A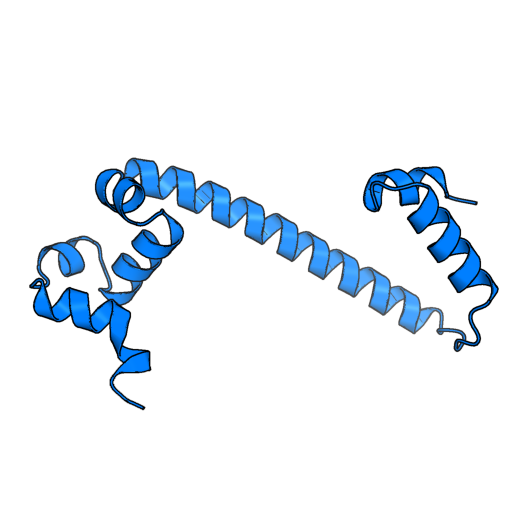 C 1
ATOM 731 O O . CYS A 1 96 ? 20.654 -4.286 -17.238 1.00 91.69 96 CYS A O 1
ATOM 733 N N . PRO A 1 97 ? 22.778 -4.603 -16.587 1.00 93.12 97 PRO A N 1
ATOM 734 C CA . PRO A 1 97 ? 22.804 -5.984 -17.044 1.00 93.12 97 PRO A CA 1
ATOM 735 C C . PRO A 1 97 ? 21.931 -6.860 -16.136 1.00 93.12 97 PRO A C 1
ATOM 737 O O . PRO A 1 97 ? 21.679 -6.531 -14.973 1.00 93.12 97 PRO A O 1
ATOM 740 N N . ALA A 1 98 ? 21.513 -8.019 -16.649 1.00 90.44 98 ALA A N 1
ATOM 741 C CA . ALA A 1 98 ? 20.641 -8.942 -15.922 1.00 90.44 98 ALA A CA 1
ATOM 742 C C . ALA A 1 98 ? 21.210 -9.352 -14.549 1.00 90.44 98 ALA A C 1
ATOM 744 O O . ALA A 1 98 ? 20.462 -9.435 -13.578 1.00 90.44 98 ALA A O 1
ATOM 745 N N . SER A 1 99 ? 22.531 -9.530 -14.440 1.00 90.94 99 SER A N 1
ATOM 746 C CA . SER A 1 99 ? 23.210 -9.843 -13.176 1.00 90.94 99 SER A CA 1
ATOM 747 C C . SER A 1 99 ? 23.061 -8.737 -12.127 1.00 90.94 99 SER A C 1
ATOM 749 O O . SER A 1 99 ? 22.850 -9.027 -10.954 1.00 90.94 99 SER A O 1
ATOM 751 N N . THR A 1 100 ? 23.097 -7.462 -12.528 1.00 89.06 100 THR A N 1
ATOM 752 C CA . THR A 1 100 ? 22.831 -6.345 -11.612 1.00 89.06 100 THR A CA 1
ATOM 753 C C . THR A 1 100 ? 21.372 -6.350 -11.170 1.00 89.06 100 THR A C 1
ATOM 755 O O . THR A 1 100 ? 21.107 -6.220 -9.979 1.00 89.06 100 THR A O 1
ATOM 758 N N . VAL A 1 101 ? 20.424 -6.568 -12.088 1.00 89.00 101 VAL A N 1
ATOM 759 C CA . VAL A 1 101 ? 18.988 -6.633 -11.753 1.00 89.00 101 VAL A CA 1
ATOM 760 C C . VAL A 1 101 ? 18.685 -7.761 -10.759 1.00 89.00 101 VAL A C 1
ATOM 762 O O . VAL A 1 101 ? 17.925 -7.549 -9.816 1.00 89.00 101 VAL A O 1
ATOM 765 N N . GLN A 1 102 ? 19.329 -8.924 -10.907 1.00 87.56 102 GLN A N 1
ATOM 766 C CA . GLN A 1 102 ? 19.222 -10.041 -9.957 1.00 87.56 102 GLN A CA 1
ATOM 767 C C . GLN A 1 102 ? 19.625 -9.628 -8.536 1.00 87.56 102 GLN A C 1
ATOM 769 O O . GLN A 1 102 ? 18.946 -9.975 -7.569 1.00 87.56 102 GLN A O 1
ATOM 774 N N . ILE A 1 103 ? 20.697 -8.844 -8.405 1.00 86.69 103 ILE A N 1
ATOM 775 C CA . ILE A 1 103 ? 21.187 -8.387 -7.102 1.00 86.69 103 ILE A CA 1
ATOM 776 C C . ILE A 1 103 ? 20.279 -7.289 -6.525 1.00 86.69 103 ILE A C 1
ATOM 778 O O . ILE A 1 103 ? 20.036 -7.298 -5.321 1.00 86.69 103 ILE A O 1
ATOM 782 N N . LEU A 1 104 ? 19.696 -6.402 -7.347 1.00 81.62 104 LEU A N 1
ATOM 783 C CA . LEU A 1 104 ? 18.781 -5.345 -6.871 1.00 81.62 104 LEU A CA 1
ATOM 784 C C . LEU A 1 104 ? 17.562 -5.905 -6.111 1.00 81.62 104 LEU A C 1
ATOM 786 O O . LEU A 1 104 ? 17.048 -5.242 -5.210 1.00 81.62 104 LEU A O 1
ATOM 790 N N . GLY A 1 105 ? 17.114 -7.121 -6.448 1.00 70.62 105 GLY A N 1
ATOM 791 C CA . GLY A 1 105 ? 16.039 -7.823 -5.738 1.00 70.62 105 GLY A CA 1
ATOM 792 C C . GLY A 1 105 ? 16.498 -8.643 -4.525 1.00 70.62 105 GLY A C 1
ATOM 793 O O . GLY A 1 105 ? 15.705 -8.875 -3.613 1.00 70.62 105 GLY A O 1
ATOM 794 N N . ALA A 1 106 ? 17.765 -9.065 -4.490 1.00 74.00 106 ALA A N 1
ATOM 795 C CA . ALA A 1 106 ? 18.290 -10.032 -3.522 1.00 74.00 106 ALA A CA 1
ATOM 796 C C . ALA A 1 106 ? 19.279 -9.441 -2.497 1.00 74.00 106 ALA A C 1
ATOM 798 O O . ALA A 1 106 ? 19.700 -10.143 -1.580 1.00 74.00 106 ALA A O 1
ATOM 799 N N . GLU A 1 107 ? 19.623 -8.155 -2.605 1.00 67.62 107 GLU A N 1
ATOM 800 C CA . GLU A 1 107 ? 20.651 -7.477 -1.798 1.00 67.62 107 GLU A CA 1
ATOM 801 C C . GLU A 1 107 ? 20.480 -7.692 -0.282 1.00 67.62 107 GLU A C 1
ATOM 803 O O . GLU A 1 107 ? 21.436 -8.019 0.413 1.00 67.62 107 GLU A O 1
ATOM 808 N N . LYS A 1 108 ? 19.249 -7.599 0.243 1.00 64.19 108 LYS A N 1
ATOM 809 C CA . LYS A 1 108 ? 18.983 -7.806 1.681 1.00 64.19 108 LYS A CA 1
ATOM 810 C C . LYS A 1 108 ? 19.075 -9.266 2.138 1.00 64.19 108 LYS A C 1
ATOM 812 O O . LYS A 1 108 ? 19.198 -9.504 3.335 1.00 64.19 108 LYS A O 1
ATOM 817 N N . ALA A 1 109 ? 18.963 -10.224 1.221 1.00 65.44 109 ALA A N 1
ATOM 818 C CA . ALA A 1 109 ? 19.053 -11.650 1.525 1.00 65.44 109 ALA A CA 1
ATOM 819 C C . ALA A 1 109 ? 20.484 -12.187 1.365 1.00 65.44 109 ALA A C 1
ATOM 821 O O . ALA A 1 109 ? 20.856 -13.115 2.075 1.00 65.44 109 ALA A O 1
ATOM 822 N N . LEU A 1 110 ? 21.277 -11.604 0.457 1.00 59.50 110 LEU A N 1
ATOM 823 C CA . LEU A 1 110 ? 22.648 -12.043 0.180 1.00 59.50 110 LEU A CA 1
ATOM 824 C C . LEU A 1 110 ? 23.700 -11.489 1.153 1.00 59.50 110 LEU A C 1
ATOM 826 O O . LEU A 1 110 ? 24.719 -12.142 1.345 1.00 59.50 110 LEU A O 1
ATOM 830 N N . PHE A 1 111 ? 23.484 -10.309 1.742 1.00 60.91 111 PHE A N 1
ATOM 831 C CA . PHE A 1 111 ? 24.509 -9.601 2.528 1.00 60.91 111 PHE A CA 1
ATOM 832 C C . PHE A 1 111 ? 24.168 -9.482 4.024 1.00 60.91 111 PHE A C 1
ATOM 834 O O . PHE A 1 111 ? 24.338 -8.414 4.612 1.00 60.91 111 PHE A O 1
ATOM 841 N N . ARG A 1 112 ? 23.663 -10.563 4.635 1.00 52.62 112 ARG A N 1
ATOM 842 C CA . ARG A 1 112 ? 23.427 -10.641 6.087 1.00 52.62 112 ARG A CA 1
ATOM 843 C C . ARG A 1 112 ? 24.604 -11.258 6.831 1.00 52.62 112 ARG A C 1
ATOM 845 O O . ARG A 1 112 ? 25.202 -12.203 6.276 1.00 52.62 112 ARG A O 1
#

pLDDT: mean 88.75, std 9.9, range [50.72, 97.44]

InterPro domains:
  IPR002687 Nop domain [PF01798] (12-112)
  IPR002687 Nop domain [PS51358] (67-112)
  IPR036070 Nop domain superfamily [SSF89124] (8-112)
  IPR042239 Nop, C-terminal domain [G3DSA:1.10.246.90] (71-112)
  IPR045056 Nucleolar protein Nop56/Nop58 [PTHR10894] (5-112)

Radius of gyration: 23.3 Å; chains: 1; bounding box: 52×28×54 Å

Secondary structure (DSSP, 8-state):
--HHHHHHHHS-HHHHHHHHHHHHT----PPPHHHHHHHHHHHHHHHHHHHHHHHHHHHHHHHHHHH-HHHHHHH-HHHHHHHHHHHSSHHHHHHS-HHHHHHHHHHHHH--

Sequence (112 aa):
EQIPGLVEILGDEEIAKRVVKAAKSSMGMDTSEQDMLNIIIFTDRMISLALYRKQLYSYLEEKMSTVAPNLSALIGETVAARLIQKAGSLTSLAKCPASTVQILGAEKALFR